Protein AF-A0AAW1HSN1-F1 (afdb_monomer)

Foldseek 3Di:
DFLLVCPVVLVPAPCVQLAADPVAGRSNPPPLRRGPDRVLLVVQLVVCPDDCCVVPVPDPPPPPPLPPDPRVNRRVSSVVSVVSSSVVVVVVVVD

pLDDT: mean 76.37, std 16.44, range [40.94, 95.12]

Organism: Popillia japonica (NCBI:txid7064)

Sequence (95 aa):
MKIGDLEMHCGNCNVVEFCGNPYGYCLCYDTRFADVEEDTYRRIAEGCKSTPHAACYGCEAADCECCDDDDDRLDNMCEQFADYVAEQLELLKND

Structure (mmCIF, N/CA/C/O backbone):
data_AF-A0AAW1HSN1-F1
#
_entry.id   AF-A0AAW1HSN1-F1
#
loop_
_atom_site.group_PDB
_atom_site.id
_atom_site.type_symbol
_atom_site.label_atom_id
_atom_site.label_alt_id
_atom_site.label_comp_id
_atom_site.label_asym_id
_atom_site.label_entity_id
_atom_site.label_seq_id
_atom_site.pdbx_PDB_ins_code
_atom_site.Cartn_x
_atom_site.Cartn_y
_atom_site.Cartn_z
_atom_site.occupancy
_atom_site.B_iso_or_equiv
_atom_site.auth_seq_id
_atom_site.auth_comp_id
_atom_site.auth_asym_id
_atom_site.auth_atom_id
_atom_site.pdbx_PDB_model_num
ATOM 1 N N . MET A 1 1 ? -10.114 -8.872 3.793 1.00 88.56 1 MET A N 1
ATOM 2 C CA . MET A 1 1 ? -9.059 -9.695 4.418 1.00 88.56 1 MET A CA 1
ATOM 3 C C . MET A 1 1 ? -7.974 -8.732 4.839 1.00 88.56 1 MET A C 1
ATOM 5 O O . MET A 1 1 ? -7.818 -7.693 4.199 1.00 88.56 1 MET A O 1
ATOM 9 N N . LYS A 1 2 ? -7.298 -9.012 5.952 1.00 94.38 2 LYS A N 1
ATOM 10 C CA . LYS A 1 2 ? -6.221 -8.145 6.415 1.00 94.38 2 LYS A CA 1
ATOM 11 C C . LYS A 1 2 ? -4.966 -8.392 5.599 1.00 94.38 2 LYS A C 1
ATOM 13 O O . LYS A 1 2 ? -4.678 -9.528 5.236 1.00 94.38 2 LYS A O 1
ATOM 18 N N . ILE A 1 3 ? -4.193 -7.339 5.368 1.00 93.19 3 ILE A N 1
ATOM 19 C CA . ILE A 1 3 ? -2.954 -7.430 4.593 1.00 93.19 3 ILE A CA 1
ATOM 20 C C . ILE A 1 3 ? -1.945 -8.384 5.246 1.00 93.19 3 ILE A C 1
ATOM 22 O O . ILE A 1 3 ? -1.290 -9.145 4.537 1.00 93.19 3 ILE A O 1
ATOM 26 N N . GLY A 1 4 ? -1.854 -8.403 6.580 1.00 91.44 4 GLY A N 1
ATOM 27 C CA . GLY A 1 4 ? -0.962 -9.319 7.299 1.00 91.44 4 GLY A CA 1
ATOM 28 C C . GLY A 1 4 ? -1.320 -10.801 7.136 1.00 91.44 4 GLY A C 1
ATOM 29 O O . GLY A 1 4 ? -0.435 -11.645 7.227 1.00 91.44 4 GLY A O 1
ATOM 30 N N . ASP A 1 5 ? -2.582 -11.119 6.829 1.00 93.06 5 ASP A N 1
ATOM 31 C CA . ASP A 1 5 ? -3.059 -12.499 6.655 1.00 93.06 5 ASP A CA 1
ATOM 32 C C . ASP A 1 5 ? -2.782 -13.048 5.241 1.00 93.06 5 ASP A C 1
ATOM 34 O O . ASP A 1 5 ? -3.038 -14.220 4.964 1.00 93.06 5 ASP A O 1
ATOM 38 N N . LEU A 1 6 ? -2.287 -12.209 4.322 1.00 89.31 6 LEU A N 1
ATOM 39 C CA . LEU A 1 6 ? -2.023 -12.613 2.942 1.00 89.31 6 LEU A CA 1
ATOM 40 C C . LEU A 1 6 ? -0.791 -13.508 2.812 1.00 89.31 6 LEU A C 1
ATOM 42 O O . LEU A 1 6 ? -0.772 -14.325 1.904 1.00 89.31 6 LEU A O 1
ATOM 46 N N . GLU A 1 7 ? 0.235 -13.345 3.652 1.00 86.69 7 GLU A N 1
ATOM 47 C CA . GLU A 1 7 ? 1.434 -14.208 3.715 1.00 86.69 7 GLU A CA 1
ATOM 48 C C . GLU A 1 7 ? 1.996 -14.666 2.340 1.00 86.69 7 GLU A C 1
ATOM 50 O O . GLU A 1 7 ? 2.281 -15.843 2.129 1.00 86.69 7 GLU A O 1
ATOM 55 N N . MET A 1 8 ? 2.159 -13.749 1.375 1.00 83.12 8 MET A N 1
ATOM 56 C CA . MET A 1 8 ? 2.620 -14.032 -0.005 1.00 83.12 8 MET A CA 1
ATOM 57 C C . MET A 1 8 ? 1.687 -14.910 -0.861 1.00 83.12 8 MET A C 1
ATOM 59 O O . MET A 1 8 ? 2.056 -15.371 -1.945 1.00 83.12 8 MET A O 1
ATOM 63 N N . HIS A 1 9 ? 0.431 -15.083 -0.459 1.00 83.62 9 HIS A N 1
ATOM 64 C CA . HIS A 1 9 ? -0.633 -15.666 -1.276 1.00 83.62 9 HIS A CA 1
ATOM 65 C C . HIS A 1 9 ? -1.191 -14.648 -2.294 1.00 83.62 9 HIS A C 1
ATOM 67 O O . HIS A 1 9 ? -2.403 -14.464 -2.422 1.00 83.62 9 HIS A O 1
ATOM 73 N N . CYS A 1 10 ? -0.303 -14.004 -3.066 1.00 78.88 10 CYS A N 1
ATOM 74 C CA . CYS A 1 10 ? -0.615 -12.873 -3.954 1.00 78.88 10 CYS A CA 1
ATOM 75 C C . CYS A 1 10 ? -1.667 -13.185 -5.031 1.00 78.88 10 CYS A C 1
ATOM 77 O O . CYS A 1 10 ? -2.360 -12.281 -5.484 1.00 78.88 10 CYS A O 1
ATOM 79 N N . GLY A 1 11 ? -1.846 -14.457 -5.410 1.00 77.25 11 GLY A N 1
ATOM 80 C CA . GLY A 1 11 ? -2.888 -14.881 -6.355 1.00 77.25 11 GLY A CA 1
ATOM 81 C C . GLY A 1 11 ? -4.329 -14.642 -5.878 1.00 77.25 11 GLY A C 1
ATOM 82 O O . GLY A 1 11 ? -5.247 -14.738 -6.687 1.00 77.25 11 GLY A O 1
ATOM 83 N N . ASN A 1 12 ? -4.520 -14.320 -4.594 1.00 80.81 12 ASN A N 1
ATOM 84 C CA . ASN A 1 12 ? -5.814 -14.004 -3.983 1.00 80.81 12 ASN A CA 1
ATOM 85 C C 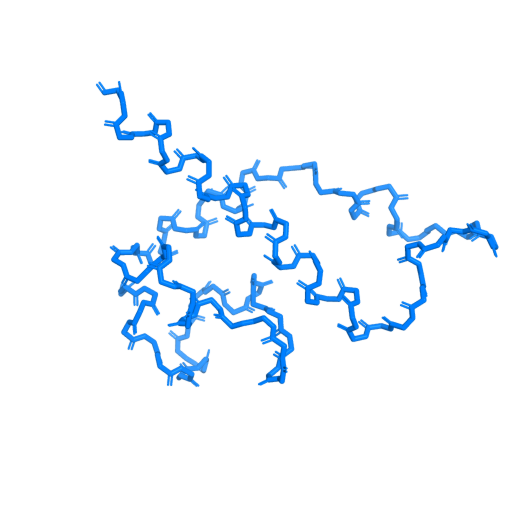. ASN A 1 12 ? -5.870 -12.579 -3.398 1.00 80.81 12 ASN A C 1
ATOM 87 O O . ASN A 1 12 ? -6.820 -12.255 -2.691 1.00 80.81 12 ASN A O 1
ATOM 91 N N . CYS A 1 13 ? -4.851 -11.757 -3.661 1.00 86.31 13 CYS A N 1
ATOM 92 C CA . CYS A 1 13 ? -4.697 -10.416 -3.106 1.00 86.31 13 CYS A CA 1
ATOM 93 C C . CYS A 1 13 ? -5.297 -9.357 -4.042 1.00 86.31 13 CYS A C 1
ATOM 95 O O . CYS A 1 13 ? -4.985 -9.321 -5.232 1.00 86.31 13 CYS A O 1
ATOM 97 N N . ASN A 1 14 ? -6.095 -8.443 -3.497 1.00 86.62 14 ASN A N 1
ATOM 98 C CA . ASN A 1 14 ? -6.689 -7.317 -4.219 1.00 86.62 14 ASN A CA 1
ATOM 99 C C . ASN A 1 14 ? -5.800 -6.063 -4.244 1.00 86.62 14 ASN A C 1
ATOM 101 O O . ASN A 1 14 ? -6.170 -5.079 -4.883 1.00 86.62 14 ASN A O 1
ATOM 105 N N . VAL A 1 15 ? -4.658 -6.086 -3.550 1.00 87.94 15 VAL A N 1
ATOM 106 C CA . VAL A 1 15 ? -3.683 -4.981 -3.471 1.00 87.94 15 VAL A CA 1
ATOM 107 C C . VAL A 1 15 ? -2.339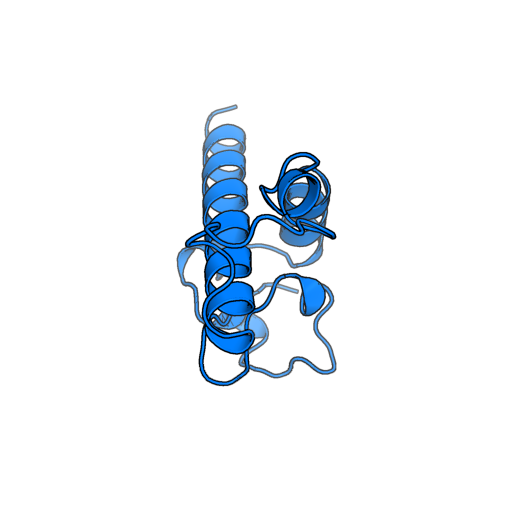 -5.318 -4.123 1.00 87.94 15 VAL A C 1
ATOM 109 O O . VAL A 1 15 ? -1.361 -4.605 -3.926 1.00 87.94 15 VAL A O 1
ATOM 112 N N . VAL A 1 16 ? -2.276 -6.391 -4.922 1.00 85.81 16 VAL A N 1
ATOM 113 C CA . VAL A 1 16 ? -1.038 -6.844 -5.586 1.00 85.81 16 VAL A CA 1
ATOM 114 C C . VAL A 1 16 ? -0.430 -5.777 -6.506 1.00 85.81 16 VAL A C 1
ATOM 116 O O . VAL A 1 16 ? 0.782 -5.722 -6.654 1.00 85.81 16 VAL A O 1
ATOM 119 N N . GLU A 1 17 ? -1.254 -4.887 -7.065 1.00 82.50 17 GLU A N 1
ATOM 120 C CA . GLU A 1 17 ? -0.825 -3.754 -7.902 1.00 82.50 17 GLU A CA 1
ATOM 121 C C . GLU A 1 17 ? -0.063 -2.658 -7.134 1.00 82.50 17 GLU A C 1
ATOM 123 O O . GLU A 1 17 ? 0.624 -1.845 -7.745 1.00 82.50 17 GLU A O 1
ATOM 128 N N . PHE A 1 18 ? -0.157 -2.653 -5.801 1.00 85.06 18 PHE A N 1
ATOM 129 C CA . PHE A 1 18 ? 0.574 -1.745 -4.911 1.00 85.06 18 PHE A CA 1
ATOM 130 C C . PHE A 1 18 ? 1.760 -2.434 -4.222 1.00 85.06 18 PHE A C 1
ATOM 132 O O . PHE A 1 18 ? 2.392 -1.848 -3.345 1.00 85.06 18 PHE A O 1
ATOM 139 N N . CYS A 1 19 ? 2.039 -3.683 -4.590 1.00 85.19 19 CYS A N 1
ATOM 140 C CA . CYS A 1 19 ? 3.160 -4.460 -4.092 1.00 85.19 19 CYS A CA 1
ATOM 141 C C . CYS A 1 19 ? 4.350 -4.323 -5.046 1.00 85.19 19 CYS A C 1
ATOM 143 O O . CYS A 1 19 ? 4.166 -4.231 -6.260 1.00 85.19 19 CYS A O 1
ATOM 145 N N . GLY A 1 20 ? 5.554 -4.318 -4.482 1.00 77.94 20 GLY A N 1
ATOM 146 C CA . GLY A 1 20 ? 6.794 -4.308 -5.239 1.00 77.94 20 GLY A CA 1
ATOM 147 C C . GLY A 1 20 ? 7.124 -5.681 -5.824 1.00 77.94 20 GLY A C 1
ATOM 148 O O . GLY A 1 20 ? 6.272 -6.569 -5.943 1.00 77.94 20 GLY A O 1
ATOM 149 N N . ASN A 1 21 ? 8.383 -5.866 -6.199 1.00 72.38 21 ASN A N 1
ATOM 150 C CA . ASN A 1 21 ? 8.860 -7.118 -6.763 1.00 72.38 21 ASN A CA 1
ATOM 151 C C . ASN A 1 21 ? 8.876 -8.244 -5.690 1.00 72.38 21 ASN A C 1
ATOM 153 O O . ASN A 1 21 ? 9.009 -7.966 -4.498 1.00 72.38 21 ASN A O 1
ATOM 157 N N . PRO A 1 22 ? 8.779 -9.537 -6.073 1.00 66.44 22 PRO A N 1
ATOM 158 C CA . PRO A 1 22 ? 8.813 -10.675 -5.137 1.00 66.44 22 PRO A CA 1
ATOM 159 C C . PRO A 1 22 ? 10.044 -10.773 -4.211 1.00 66.44 22 PRO A C 1
ATOM 161 O O . PRO A 1 22 ? 10.009 -11.500 -3.220 1.00 66.44 22 PRO A O 1
ATOM 164 N N . TYR A 1 23 ? 11.135 -10.093 -4.553 1.00 70.69 23 TYR A N 1
ATOM 165 C CA . TYR A 1 23 ? 12.390 -9.975 -3.807 1.00 70.69 23 TYR A CA 1
ATOM 166 C C . TYR A 1 23 ? 12.584 -8.590 -3.171 1.00 70.69 23 TYR A C 1
ATOM 168 O O . TYR A 1 23 ? 13.628 -8.348 -2.565 1.00 70.69 23 TYR A O 1
ATOM 176 N N . GLY A 1 24 ? 11.602 -7.704 -3.317 1.00 77.31 24 GLY A N 1
ATOM 177 C CA . GLY A 1 24 ? 11.619 -6.326 -2.855 1.00 77.31 24 GLY A CA 1
ATOM 178 C C . GLY A 1 24 ? 10.489 -6.036 -1.874 1.00 77.31 24 GLY A C 1
ATOM 179 O O . GLY A 1 24 ? 10.321 -6.739 -0.872 1.00 77.31 24 GLY A O 1
ATOM 180 N N . TYR A 1 25 ? 9.715 -4.986 -2.137 1.00 83.19 25 TYR A N 1
ATOM 181 C CA . TYR A 1 25 ? 8.699 -4.516 -1.205 1.00 83.19 25 TYR A CA 1
ATOM 182 C C . TYR A 1 25 ? 7.448 -5.405 -1.216 1.00 83.19 25 TYR A C 1
ATOM 184 O O . TYR A 1 25 ? 6.732 -5.504 -2.212 1.00 83.19 25 TYR A O 1
ATOM 192 N N . CYS A 1 26 ? 7.137 -6.010 -0.067 1.00 88.88 26 CYS A N 1
ATOM 193 C CA . CYS A 1 26 ? 5.971 -6.874 0.114 1.00 88.88 26 CYS A CA 1
ATOM 194 C C . CYS A 1 26 ? 5.013 -6.304 1.164 1.00 88.88 26 CYS A C 1
ATOM 196 O O . CYS A 1 26 ? 5.302 -6.345 2.361 1.00 88.88 26 CYS A O 1
ATOM 198 N N . LEU A 1 27 ? 3.830 -5.851 0.731 1.00 89.44 27 LEU A N 1
ATOM 199 C CA . LEU A 1 27 ? 2.821 -5.244 1.614 1.00 89.44 27 LEU A CA 1
ATOM 200 C C . LEU A 1 27 ? 2.436 -6.131 2.799 1.00 89.44 27 LEU A C 1
ATOM 202 O O . LEU A 1 27 ? 2.310 -5.651 3.921 1.00 89.44 27 LEU A O 1
ATOM 206 N N . CYS A 1 28 ? 2.281 -7.434 2.563 1.00 91.56 28 CYS A N 1
ATOM 207 C CA . CYS A 1 28 ? 1.902 -8.395 3.599 1.00 91.56 28 CYS A CA 1
ATOM 208 C C . CYS A 1 28 ? 2.970 -8.598 4.684 1.00 91.56 28 CYS A C 1
ATOM 210 O O . CYS A 1 28 ? 2.671 -9.169 5.729 1.00 91.56 28 CYS A O 1
ATOM 212 N N . TYR A 1 29 ? 4.202 -8.136 4.456 1.00 90.75 29 TYR A N 1
ATOM 213 C CA . TYR A 1 29 ? 5.283 -8.155 5.443 1.00 90.75 29 TYR A CA 1
ATOM 214 C C . TYR A 1 29 ? 5.534 -6.795 6.092 1.00 90.75 29 TYR A C 1
ATOM 216 O O . TYR A 1 29 ? 6.283 -6.704 7.067 1.00 90.75 29 TYR A O 1
ATOM 224 N N . ASP A 1 30 ? 4.867 -5.745 5.620 1.00 91.31 30 ASP A N 1
ATOM 225 C CA . ASP A 1 30 ? 4.920 -4.444 6.255 1.00 91.31 30 ASP A CA 1
ATOM 226 C C . ASP A 1 30 ? 3.979 -4.405 7.465 1.00 91.31 30 ASP A C 1
ATOM 228 O O . ASP A 1 30 ? 2.752 -4.307 7.366 1.00 91.31 30 ASP A O 1
ATOM 232 N N . THR A 1 31 ? 4.582 -4.470 8.651 1.00 93.00 31 THR A N 1
ATOM 233 C CA . THR A 1 31 ? 3.854 -4.484 9.928 1.00 93.00 3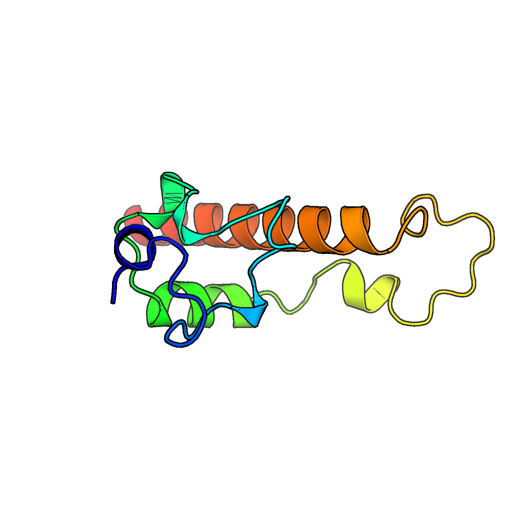1 THR A CA 1
ATOM 234 C C . THR A 1 31 ? 2.943 -3.274 10.150 1.00 93.00 31 THR A C 1
ATOM 236 O O . THR A 1 31 ? 2.005 -3.378 10.940 1.00 93.00 31 THR A O 1
ATOM 239 N N . ARG A 1 32 ? 3.147 -2.154 9.435 1.00 94.06 32 ARG A N 1
ATOM 240 C CA . ARG A 1 32 ? 2.253 -0.983 9.495 1.00 94.06 32 ARG A CA 1
ATOM 241 C C . ARG A 1 32 ? 0.842 -1.308 9.008 1.00 94.06 32 ARG A C 1
ATOM 243 O O . ARG A 1 32 ? -0.117 -0.690 9.471 1.00 94.06 32 ARG A O 1
ATOM 250 N N . PHE A 1 33 ? 0.711 -2.287 8.111 1.00 94.00 33 PHE A N 1
ATOM 251 C CA . PHE A 1 33 ? -0.555 -2.659 7.480 1.00 94.00 33 PHE A CA 1
ATOM 252 C C . PHE A 1 33 ? -1.096 -4.011 7.934 1.00 94.00 33 PHE A C 1
ATOM 254 O O . PHE A 1 33 ? -2.142 -4.424 7.444 1.00 94.00 33 PHE A O 1
ATOM 261 N N . ALA A 1 34 ? -0.452 -4.686 8.892 1.00 94.25 34 ALA A N 1
ATOM 262 C CA . ALA A 1 34 ? -0.836 -6.034 9.320 1.00 94.25 34 ALA A CA 1
ATOM 263 C C . ALA A 1 34 ? -2.334 -6.162 9.668 1.00 94.25 34 ALA A C 1
ATOM 265 O O . ALA A 1 34 ? -2.966 -7.151 9.310 1.00 94.25 34 ALA A O 1
ATOM 266 N N . ASP A 1 35 ? -2.915 -5.134 10.296 1.00 94.94 35 ASP A N 1
ATOM 267 C CA . ASP A 1 35 ? -4.328 -5.085 10.693 1.00 94.94 35 ASP A CA 1
ATOM 268 C C . ASP A 1 35 ? -5.252 -4.335 9.716 1.00 94.94 35 ASP A C 1
ATOM 270 O O . ASP A 1 35 ? -6.440 -4.162 9.998 1.00 94.94 35 ASP A O 1
ATOM 274 N N . VAL A 1 36 ? -4.730 -3.869 8.581 1.00 94.12 36 VAL A N 1
ATOM 275 C CA . VAL A 1 36 ? -5.480 -3.078 7.600 1.00 94.12 36 VAL A CA 1
ATOM 276 C C . VAL A 1 36 ? -6.193 -4.007 6.625 1.00 94.12 36 VAL A C 1
ATOM 278 O O . VAL A 1 36 ? -5.577 -4.885 6.026 1.00 94.12 36 VAL A O 1
ATOM 281 N N . GLU A 1 37 ? -7.497 -3.795 6.438 1.00 95.12 37 GLU A N 1
ATOM 282 C CA . GLU A 1 37 ? -8.265 -4.490 5.400 1.00 95.12 37 GLU A CA 1
ATOM 283 C C . GLU A 1 37 ? -7.783 -4.085 4.000 1.00 95.12 37 GLU A C 1
ATOM 285 O O . GLU A 1 37 ? -7.644 -2.893 3.714 1.00 95.12 37 GLU A O 1
ATOM 290 N N . GLU A 1 38 ? -7.614 -5.060 3.106 1.00 93.44 38 GLU A N 1
ATOM 291 C CA . GLU A 1 38 ? -7.195 -4.853 1.712 1.00 93.44 38 GLU A CA 1
ATOM 292 C C . GLU A 1 38 ? -8.010 -3.768 0.994 1.00 93.44 38 GLU A C 1
ATOM 294 O O . GLU A 1 38 ? -7.436 -2.886 0.360 1.00 93.44 38 GLU A O 1
ATOM 299 N N . ASP A 1 39 ? -9.340 -3.776 1.142 1.00 92.69 39 ASP A N 1
ATOM 300 C CA . ASP A 1 39 ? -10.220 -2.776 0.522 1.00 92.69 39 ASP A CA 1
ATOM 301 C C . ASP A 1 39 ? -9.963 -1.358 1.051 1.00 92.69 39 ASP A C 1
ATOM 303 O O . ASP A 1 39 ? -10.064 -0.378 0.309 1.00 92.69 39 ASP A O 1
ATOM 307 N N . THR A 1 40 ? -9.611 -1.235 2.336 1.00 93.06 40 THR A N 1
ATOM 308 C CA . THR A 1 40 ? -9.261 0.054 2.946 1.00 93.06 40 THR A CA 1
ATOM 309 C C . THR A 1 40 ? -7.950 0.564 2.370 1.00 93.06 40 THR A C 1
ATOM 311 O O . THR A 1 40 ? -7.889 1.713 1.934 1.00 93.06 40 THR A O 1
ATOM 314 N N . TYR A 1 41 ? -6.924 -0.291 2.321 1.00 93.44 41 TYR A N 1
ATOM 315 C CA . TYR A 1 41 ? -5.632 0.066 1.740 1.00 93.44 41 TYR A CA 1
ATOM 316 C C . TYR A 1 41 ? -5.791 0.493 0.281 1.00 93.44 41 TYR A C 1
ATOM 318 O O . TYR A 1 41 ? -5.391 1.598 -0.080 1.00 93.44 41 TYR A O 1
ATOM 326 N N . ARG A 1 42 ? -6.452 -0.341 -0.534 1.00 90.50 42 ARG A N 1
ATOM 327 C CA . ARG A 1 42 ? -6.736 -0.072 -1.948 1.00 90.50 42 ARG A CA 1
ATOM 328 C C . ARG A 1 42 ? -7.390 1.290 -2.138 1.00 90.50 42 ARG A C 1
ATOM 330 O O . ARG A 1 42 ? -6.920 2.093 -2.933 1.00 90.50 42 ARG A O 1
ATOM 337 N N . ARG A 1 43 ? -8.457 1.568 -1.385 1.00 90.44 43 ARG A N 1
ATOM 338 C CA . ARG A 1 43 ? -9.206 2.823 -1.502 1.00 90.44 43 ARG A CA 1
ATOM 339 C C . ARG A 1 43 ? -8.347 4.050 -1.198 1.00 90.44 43 ARG A C 1
ATOM 341 O O . ARG A 1 43 ? -8.525 5.082 -1.841 1.00 90.44 43 ARG A O 1
ATOM 348 N N . ILE A 1 44 ? -7.463 3.959 -0.206 1.00 90.50 44 ILE A N 1
ATOM 349 C CA . ILE A 1 44 ? -6.547 5.050 0.137 1.00 90.50 44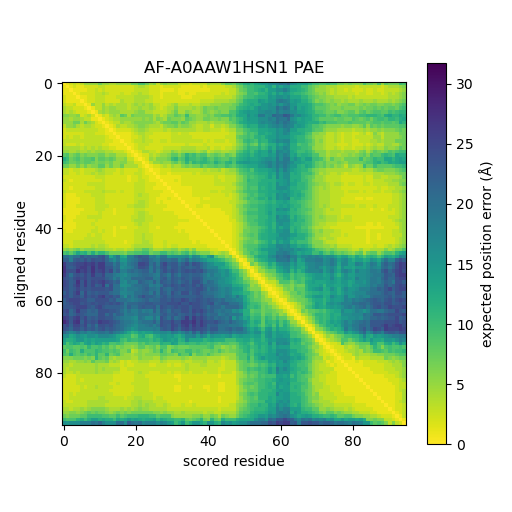 ILE A CA 1
ATOM 350 C C . ILE A 1 44 ? -5.485 5.188 -0.959 1.00 90.50 44 ILE A C 1
ATOM 352 O O . ILE A 1 44 ? -5.295 6.285 -1.475 1.00 90.50 44 ILE A O 1
ATOM 356 N N . ALA A 1 45 ? -4.861 4.084 -1.372 1.00 86.75 45 ALA A N 1
ATOM 357 C CA . ALA A 1 45 ? -3.828 4.069 -2.404 1.00 86.75 45 ALA A CA 1
ATOM 358 C C . ALA A 1 45 ? -4.329 4.632 -3.750 1.00 86.75 45 ALA A C 1
ATOM 360 O O . ALA A 1 45 ? -3.664 5.478 -4.343 1.00 86.75 45 ALA A O 1
ATOM 361 N N . GLU A 1 46 ? -5.542 4.273 -4.188 1.00 83.81 46 GLU A N 1
ATOM 362 C CA . GLU A 1 46 ? -6.201 4.837 -5.382 1.00 83.81 46 GLU A CA 1
ATOM 363 C C . GLU A 1 46 ? -6.482 6.352 -5.262 1.00 83.81 46 GLU A C 1
ATOM 365 O O . GLU A 1 46 ? -6.608 7.059 -6.266 1.00 83.81 46 GLU A O 1
ATOM 370 N N . GLY A 1 47 ? -6.575 6.874 -4.035 1.00 78.75 47 GLY A N 1
ATOM 371 C CA . GLY A 1 47 ? -6.702 8.303 -3.748 1.00 78.75 47 GLY A CA 1
ATOM 372 C C . GLY A 1 47 ? -5.422 9.101 -4.020 1.00 78.75 47 GLY A C 1
ATOM 373 O O . GLY A 1 47 ? -5.492 10.320 -4.218 1.00 78.75 47 GLY A O 1
ATOM 374 N N . CYS A 1 48 ? -4.271 8.430 -4.103 1.00 71.56 48 CYS A N 1
ATOM 375 C CA . CYS A 1 48 ? -2.980 9.030 -4.413 1.00 71.56 48 CYS A CA 1
ATOM 376 C C . CYS A 1 48 ? -2.888 9.368 -5.918 1.00 71.56 48 CYS A C 1
ATOM 378 O O . CYS A 1 48 ? -2.245 8.688 -6.711 1.00 71.56 48 CYS A O 1
ATOM 380 N N . LYS A 1 49 ? -3.566 10.445 -6.345 1.00 55.84 49 LYS A N 1
ATOM 381 C CA . LYS A 1 49 ? -3.564 10.931 -7.744 1.00 55.84 49 LYS A CA 1
ATOM 382 C C . LYS A 1 49 ? -2.251 11.589 -8.194 1.00 55.84 49 LYS A C 1
ATOM 384 O O . LYS A 1 49 ? -2.118 11.906 -9.374 1.00 55.84 49 LYS A O 1
ATOM 389 N N . SER A 1 50 ? -1.303 11.803 -7.285 1.00 53.22 50 SER A N 1
ATOM 390 C CA . SER A 1 50 ? -0.045 12.509 -7.548 1.00 53.22 50 SER A CA 1
ATOM 391 C C . SER A 1 50 ? 1.150 11.681 -7.099 1.00 53.22 50 SER A C 1
ATOM 393 O O . SER A 1 50 ? 1.935 12.111 -6.262 1.00 53.22 50 SER A O 1
ATOM 395 N N . THR A 1 51 ? 1.321 10.493 -7.665 1.00 48.78 51 THR A N 1
ATOM 396 C CA . THR A 1 51 ? 2.648 9.877 -7.652 1.00 48.78 51 THR A CA 1
ATOM 397 C C . THR A 1 51 ? 3.580 10.623 -8.612 1.00 48.78 51 THR A C 1
ATOM 399 O O . THR A 1 51 ? 3.125 11.033 -9.689 1.00 48.78 51 THR A O 1
ATOM 402 N N . PRO A 1 52 ? 4.892 10.701 -8.324 1.00 45.19 52 PRO A N 1
ATOM 403 C CA . PRO A 1 52 ? 5.927 11.133 -9.274 1.00 45.19 52 PRO A CA 1
ATOM 404 C C . PRO A 1 52 ? 5.851 10.431 -10.643 1.00 45.19 52 PRO A C 1
ATOM 406 O O . PRO A 1 52 ? 6.367 10.934 -11.637 1.00 45.19 52 PRO A O 1
ATOM 409 N N . HIS A 1 53 ? 5.140 9.302 -10.722 1.00 40.94 53 HIS A N 1
ATOM 410 C CA . HIS A 1 53 ? 4.778 8.599 -11.946 1.00 40.94 53 HIS A CA 1
ATOM 411 C C . HIS A 1 53 ? 4.143 9.502 -13.017 1.00 40.94 53 HIS A C 1
ATOM 413 O O . HIS A 1 53 ? 4.524 9.397 -14.172 1.00 40.94 53 HIS A O 1
ATOM 419 N N . ALA A 1 54 ? 3.261 10.452 -12.680 1.00 46.22 54 ALA A N 1
ATOM 420 C CA . ALA A 1 54 ? 2.700 11.356 -13.697 1.00 46.22 54 ALA A CA 1
ATOM 421 C C . ALA A 1 54 ? 3.756 12.303 -14.303 1.00 46.22 54 ALA A C 1
ATOM 423 O O . ALA A 1 54 ? 3.597 12.764 -15.430 1.00 46.22 54 ALA A O 1
ATOM 424 N N . ALA A 1 55 ? 4.837 12.578 -13.566 1.00 45.41 55 ALA A N 1
ATOM 425 C CA . ALA A 1 55 ? 5.964 13.375 -14.039 1.00 45.41 55 ALA A CA 1
ATOM 426 C C . ALA A 1 55 ? 7.035 12.531 -14.762 1.00 45.41 55 ALA A C 1
ATOM 428 O O . ALA A 1 55 ? 7.787 13.080 -15.561 1.00 45.41 55 ALA A O 1
ATOM 429 N N . CYS A 1 56 ? 7.101 11.214 -14.510 1.00 49.44 56 CYS A N 1
ATOM 430 C CA . CYS A 1 56 ? 8.134 10.316 -15.050 1.00 49.44 56 CYS A CA 1
ATOM 431 C C . CYS A 1 56 ? 7.642 9.270 -16.072 1.00 49.44 56 CYS A C 1
ATOM 433 O O . CYS A 1 56 ? 8.471 8.613 -16.704 1.00 49.44 56 CYS A O 1
ATOM 435 N N . TYR A 1 57 ? 6.333 9.072 -16.249 1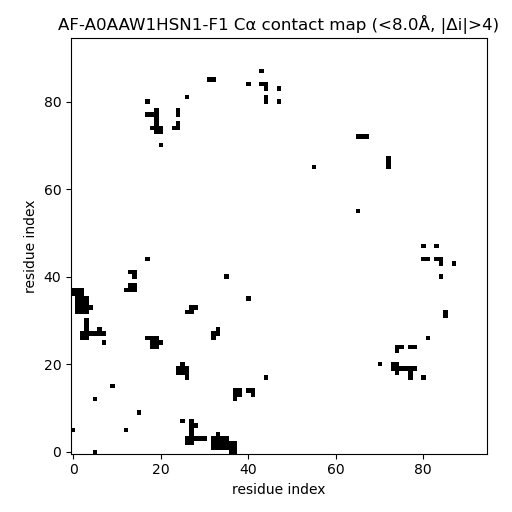.00 43.81 57 TYR A N 1
ATOM 436 C CA . TYR A 1 57 ? 5.776 8.176 -17.268 1.00 43.81 57 TYR A CA 1
ATOM 437 C C . TYR A 1 57 ? 5.903 8.842 -18.644 1.00 43.81 57 TYR A C 1
ATOM 439 O O . TYR A 1 57 ? 5.177 9.784 -18.955 1.00 43.81 57 TYR A O 1
ATOM 447 N N . GLY A 1 58 ? 6.868 8.387 -19.448 1.00 48.62 58 GLY A N 1
ATOM 448 C CA . GLY A 1 58 ? 7.233 9.029 -20.718 1.00 48.62 58 GLY A CA 1
ATOM 449 C C . GLY A 1 58 ? 8.242 10.177 -20.585 1.00 48.62 58 GLY A C 1
ATOM 450 O O . GLY A 1 58 ? 8.337 11.005 -21.487 1.00 48.62 58 GLY A O 1
ATOM 451 N N . CYS A 1 59 ? 8.983 10.254 -19.476 1.00 54.22 59 CYS A N 1
ATOM 452 C CA . CYS A 1 59 ? 10.079 11.209 -19.335 1.00 54.22 59 CYS A CA 1
ATOM 453 C C . CYS A 1 59 ? 11.275 10.776 -20.201 1.00 54.22 59 CYS A C 1
ATOM 455 O O . CYS A 1 59 ? 11.882 9.739 -19.957 1.00 54.22 59 CYS A O 1
ATOM 457 N N . GLU A 1 60 ? 11.604 11.578 -21.215 1.00 55.59 60 GLU A N 1
ATOM 458 C CA . GLU A 1 60 ? 12.754 11.377 -22.115 1.00 55.59 60 GLU A CA 1
ATOM 459 C C . GLU A 1 60 ? 14.018 12.115 -21.630 1.00 55.59 60 GLU A C 1
ATOM 461 O O . GLU A 1 60 ? 14.992 12.247 -22.374 1.00 55.59 60 GLU A O 1
ATOM 466 N N . ALA A 1 61 ? 14.002 12.661 -20.407 1.00 59.06 61 ALA A N 1
ATOM 467 C CA . ALA A 1 61 ? 15.139 13.392 -19.863 1.00 59.06 61 ALA A CA 1
ATOM 468 C C . ALA A 1 61 ? 16.309 12.428 -19.630 1.00 59.06 61 ALA A C 1
ATOM 470 O O . ALA A 1 61 ? 16.224 11.515 -18.810 1.00 59.06 61 ALA A O 1
ATOM 471 N N . ALA A 1 62 ? 17.401 12.649 -20.363 1.00 53.84 62 ALA A N 1
ATOM 472 C CA . ALA A 1 62 ? 18.598 11.810 -20.344 1.00 53.84 62 ALA A CA 1
ATOM 473 C C . ALA A 1 62 ? 19.353 11.821 -18.995 1.00 53.84 62 ALA A C 1
ATOM 475 O O . ALA A 1 62 ? 20.322 11.084 -18.842 1.00 53.84 62 ALA A O 1
ATOM 476 N N . ASP A 1 63 ? 18.931 12.664 -18.050 1.00 56.12 63 ASP A N 1
ATOM 477 C CA . ASP A 1 63 ? 19.539 12.934 -16.745 1.00 56.12 63 ASP A CA 1
ATOM 478 C C . ASP A 1 63 ? 18.564 12.771 -15.557 1.00 56.12 63 ASP A C 1
ATOM 480 O O . ASP A 1 63 ? 18.865 13.208 -14.448 1.00 56.12 63 ASP A O 1
ATOM 484 N N . CYS A 1 64 ? 17.396 12.142 -15.749 1.00 58.12 64 CYS A N 1
ATOM 485 C CA . CYS A 1 64 ? 16.528 11.766 -14.624 1.00 58.12 64 CYS A CA 1
ATOM 486 C C . CYS A 1 64 ? 17.165 10.598 -13.859 1.00 58.12 64 CYS A C 1
ATOM 488 O O . CYS A 1 64 ? 17.048 9.446 -14.263 1.00 58.12 64 CYS A O 1
ATOM 490 N N . GLU A 1 65 ? 17.774 10.909 -12.708 1.00 51.16 65 GLU A N 1
ATOM 491 C CA . GLU A 1 65 ? 18.300 9.949 -11.707 1.00 51.16 65 GLU A CA 1
ATOM 492 C C . GLU A 1 65 ? 17.227 8.956 -11.199 1.00 51.16 65 GLU A C 1
ATOM 494 O O . GLU A 1 65 ? 17.517 7.982 -10.519 1.00 51.16 65 GLU A O 1
ATOM 499 N N . CYS A 1 66 ? 15.963 9.204 -11.542 1.00 53.12 66 CYS A N 1
ATOM 500 C CA . CYS A 1 66 ? 14.786 8.385 -11.281 1.00 53.12 66 CYS A CA 1
ATOM 501 C C . CYS A 1 66 ? 14.586 7.207 -12.268 1.00 53.12 66 CYS A C 1
ATOM 503 O O . CYS A 1 66 ? 13.593 6.477 -12.159 1.00 53.12 66 CYS A O 1
ATOM 505 N N . CYS A 1 67 ? 15.463 7.055 -13.267 1.00 49.25 67 CYS A N 1
ATOM 506 C CA . CYS A 1 67 ? 15.350 6.067 -14.349 1.00 49.25 67 CYS A CA 1
ATOM 507 C C . CYS A 1 67 ? 16.414 4.956 -14.325 1.00 49.25 67 CYS A C 1
ATOM 509 O O . CYS A 1 67 ? 16.445 4.165 -15.267 1.00 49.25 67 CYS A O 1
ATOM 511 N N . ASP A 1 68 ? 17.262 4.876 -13.299 1.00 48.19 68 ASP A N 1
ATOM 512 C CA . ASP A 1 68 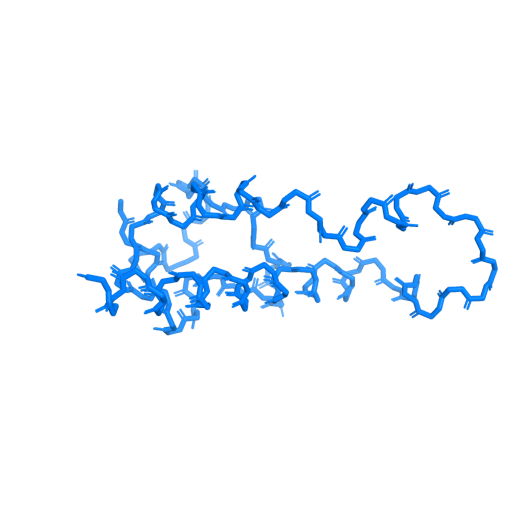? 18.240 3.791 -13.193 1.00 48.19 68 ASP A CA 1
ATOM 513 C C . ASP A 1 68 ? 17.579 2.524 -12.601 1.00 48.19 68 ASP A C 1
ATOM 515 O O . ASP A 1 68 ? 17.056 2.548 -11.490 1.00 48.19 68 ASP A O 1
ATOM 519 N N . ASP A 1 69 ? 17.581 1.456 -13.411 1.00 52.28 69 ASP A N 1
ATOM 520 C CA . ASP A 1 69 ? 17.125 0.070 -13.194 1.00 52.28 69 ASP A CA 1
ATOM 521 C C . ASP A 1 69 ? 15.623 -0.167 -12.862 1.00 52.28 69 ASP A C 1
ATOM 523 O O . ASP A 1 69 ? 15.087 0.194 -11.816 1.00 52.28 69 ASP A O 1
ATOM 527 N N . ASP A 1 70 ? 14.922 -0.839 -13.791 1.00 57.19 70 ASP A N 1
ATOM 528 C CA . ASP A 1 70 ? 13.461 -1.062 -13.789 1.00 57.19 70 ASP A CA 1
ATOM 529 C C . ASP A 1 70 ? 12.905 -1.763 -12.526 1.00 57.19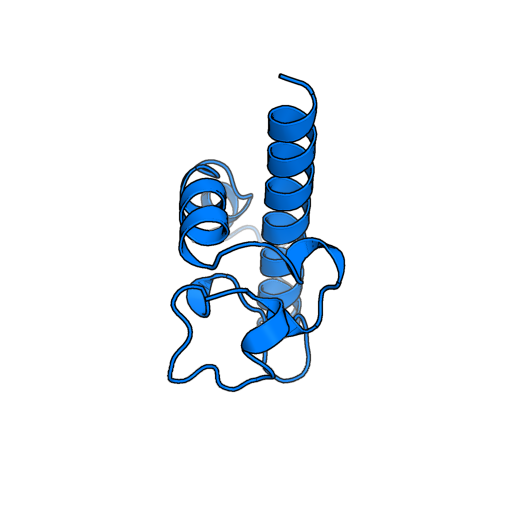 70 A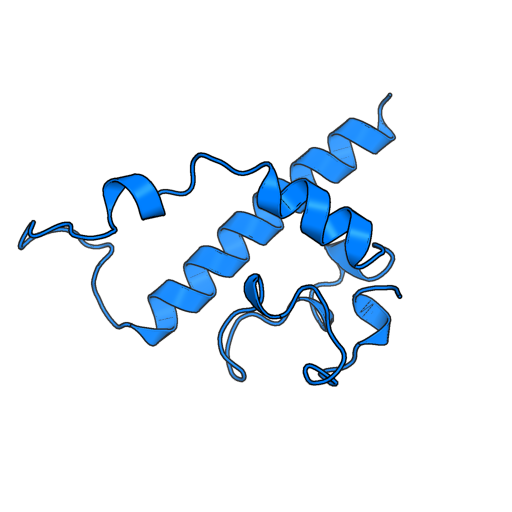SP A C 1
ATOM 531 O O . ASP A 1 70 ? 11.757 -1.508 -12.152 1.00 57.19 70 ASP A O 1
ATOM 535 N N . ASP A 1 71 ? 13.687 -2.623 -11.862 1.00 55.34 71 ASP A N 1
ATOM 536 C CA . ASP A 1 71 ? 13.235 -3.374 -10.676 1.00 55.34 71 ASP A CA 1
ATOM 537 C C . ASP A 1 71 ? 13.252 -2.513 -9.396 1.00 55.34 71 ASP A C 1
ATOM 539 O O . ASP A 1 71 ? 12.257 -2.479 -8.665 1.00 55.34 71 ASP A O 1
ATOM 543 N N . ASP A 1 72 ? 14.315 -1.734 -9.162 1.00 59.84 72 ASP A N 1
ATOM 544 C CA . ASP A 1 72 ? 14.428 -0.857 -7.983 1.00 59.84 72 ASP A CA 1
ATOM 545 C C . ASP A 1 72 ? 13.401 0.290 -8.032 1.00 59.84 72 ASP A C 1
ATOM 547 O O . ASP A 1 72 ? 12.908 0.766 -7.002 1.00 59.84 72 ASP A O 1
ATOM 551 N N . ARG A 1 73 ? 13.008 0.709 -9.243 1.00 64.38 73 ARG A N 1
ATOM 552 C CA . ARG A 1 73 ? 11.961 1.715 -9.462 1.00 64.38 73 ARG A CA 1
ATOM 553 C C . ARG A 1 73 ? 10.584 1.246 -8.991 1.00 64.38 73 ARG A C 1
ATOM 555 O O . ARG A 1 73 ? 9.812 2.063 -8.480 1.00 64.38 73 ARG A O 1
ATOM 562 N N . LEU A 1 74 ? 10.253 -0.032 -9.188 1.00 63.25 74 LEU A N 1
ATOM 563 C CA . LEU A 1 74 ? 8.952 -0.578 -8.798 1.00 63.25 74 LEU A CA 1
ATOM 564 C C . LEU A 1 74 ? 8.835 -0.653 -7.272 1.00 63.25 74 LEU A C 1
ATOM 566 O O . LEU A 1 74 ? 7.837 -0.210 -6.707 1.00 63.25 74 LEU A O 1
ATOM 570 N N . ASP A 1 75 ? 9.889 -1.133 -6.611 1.00 66.62 75 ASP A N 1
ATOM 571 C CA . ASP A 1 75 ? 9.951 -1.233 -5.152 1.00 66.62 75 ASP A CA 1
ATOM 572 C C . ASP A 1 75 ? 9.900 0.146 -4.484 1.00 66.62 75 ASP A C 1
ATOM 574 O O . ASP A 1 75 ? 9.078 0.370 -3.593 1.00 66.62 75 ASP A O 1
ATOM 578 N N . ASN A 1 76 ? 10.674 1.114 -4.985 1.00 70.25 76 ASN A N 1
ATOM 579 C CA . ASN A 1 76 ? 10.663 2.486 -4.473 1.00 70.25 76 ASN A CA 1
ATOM 580 C C . ASN A 1 76 ? 9.275 3.146 -4.597 1.00 70.25 76 ASN A C 1
ATOM 582 O O . ASN A 1 76 ? 8.825 3.868 -3.706 1.00 70.25 76 ASN A O 1
ATOM 586 N N . MET A 1 77 ? 8.559 2.879 -5.692 1.00 74.50 77 MET A N 1
ATOM 587 C CA . MET A 1 77 ? 7.199 3.379 -5.886 1.00 74.50 77 MET A CA 1
ATOM 588 C C . MET A 1 77 ? 6.223 2.776 -4.869 1.00 74.50 77 MET A C 1
ATOM 590 O O . MET A 1 77 ? 5.400 3.498 -4.302 1.00 74.50 77 MET A O 1
ATOM 594 N N . CYS A 1 78 ? 6.300 1.469 -4.634 1.00 80.12 78 CYS A N 1
ATOM 595 C CA . CYS A 1 78 ? 5.427 0.788 -3.684 1.00 80.12 78 CYS A CA 1
ATOM 596 C C . CYS A 1 78 ? 5.681 1.237 -2.241 1.00 80.12 78 CYS A C 1
ATOM 598 O O . CYS A 1 78 ? 4.722 1.434 -1.494 1.00 80.12 78 CYS A O 1
ATOM 600 N N . GLU A 1 79 ? 6.936 1.509 -1.881 1.00 81.31 79 GLU A N 1
ATOM 601 C CA . GLU A 1 79 ? 7.287 2.129 -0.600 1.00 81.31 79 GLU A CA 1
ATOM 602 C C . GLU A 1 79 ? 6.671 3.530 -0.444 1.00 81.31 79 GLU A C 1
ATOM 604 O O . GLU A 1 79 ? 6.078 3.828 0.592 1.00 81.31 79 GLU A O 1
ATOM 609 N N . GLN A 1 80 ? 6.702 4.370 -1.485 1.00 80.00 80 GLN A N 1
ATOM 610 C CA . GLN A 1 80 ? 6.055 5.691 -1.445 1.00 80.00 80 GLN A CA 1
ATOM 611 C C . GLN A 1 80 ? 4.529 5.599 -1.277 1.00 80.00 80 GLN A C 1
ATOM 613 O O . GLN A 1 80 ? 3.933 6.390 -0.541 1.00 80.00 80 GLN A O 1
ATOM 618 N N . PHE A 1 81 ? 3.876 4.641 -1.945 1.00 83.25 81 PHE A N 1
ATOM 619 C CA . PHE A 1 81 ? 2.446 4.390 -1.741 1.00 83.25 81 PHE A CA 1
ATOM 620 C C . PHE A 1 81 ? 2.156 3.949 -0.309 1.00 83.25 81 PHE A C 1
ATOM 622 O O . PHE A 1 81 ? 1.209 4.446 0.302 1.00 83.25 81 PHE A O 1
ATOM 629 N N . ALA A 1 82 ? 2.973 3.045 0.225 1.00 87.50 82 ALA A N 1
ATOM 630 C CA . ALA A 1 82 ? 2.863 2.583 1.595 1.00 87.50 82 ALA A CA 1
ATOM 631 C C . ALA A 1 82 ? 2.983 3.743 2.591 1.00 87.50 82 ALA A C 1
ATOM 633 O O . ALA A 1 82 ? 2.126 3.895 3.460 1.00 87.50 82 ALA A O 1
ATOM 634 N N . ASP A 1 83 ? 3.977 4.614 2.430 1.00 88.19 83 ASP A N 1
ATOM 635 C CA . ASP A 1 83 ? 4.154 5.786 3.292 1.00 88.19 83 ASP A CA 1
ATOM 636 C C . ASP A 1 83 ? 2.932 6.713 3.270 1.00 88.19 83 ASP A C 1
ATOM 638 O O . ASP A 1 83 ? 2.423 7.089 4.329 1.00 88.19 83 ASP A O 1
ATOM 642 N N . TYR A 1 84 ? 2.395 7.007 2.082 1.00 87.50 84 TYR A N 1
ATOM 643 C CA . TYR A 1 84 ? 1.166 7.791 1.950 1.00 87.50 84 TYR A CA 1
ATOM 644 C C . TYR A 1 84 ? -0.018 7.126 2.663 1.00 87.50 84 TYR A C 1
ATOM 646 O O . TYR A 1 84 ? -0.743 7.779 3.416 1.00 87.50 84 TYR A O 1
ATOM 654 N N . VAL A 1 85 ? -0.228 5.822 2.455 1.00 89.00 85 VAL A N 1
ATOM 655 C CA . VAL A 1 85 ? -1.339 5.100 3.090 1.00 89.00 85 VAL A CA 1
ATOM 656 C C . VAL A 1 85 ? -1.187 5.093 4.611 1.00 89.00 85 VAL A C 1
ATOM 658 O O . VAL A 1 85 ? -2.176 5.293 5.319 1.00 89.00 85 VAL A O 1
ATOM 661 N N . ALA A 1 86 ? 0.032 4.913 5.121 1.00 91.00 86 ALA A N 1
ATOM 662 C CA . ALA A 1 86 ? 0.316 4.980 6.549 1.00 91.00 86 ALA A CA 1
ATOM 663 C C . ALA A 1 86 ? -0.064 6.350 7.134 1.00 91.00 86 ALA A C 1
ATOM 665 O O . ALA A 1 86 ? -0.784 6.395 8.132 1.00 91.00 86 ALA A O 1
ATOM 666 N N . GLU A 1 87 ? 0.321 7.449 6.478 1.00 90.44 87 GLU A N 1
ATOM 667 C CA . GLU A 1 87 ? -0.043 8.809 6.895 1.00 90.44 87 GLU A CA 1
ATOM 668 C C . GLU A 1 87 ? -1.569 9.011 6.925 1.00 90.44 87 GLU A C 1
ATOM 670 O O . GLU A 1 87 ? -2.124 9.491 7.915 1.00 90.44 87 GLU A O 1
ATOM 675 N N . GLN A 1 88 ? -2.285 8.590 5.876 1.00 89.00 88 GLN A N 1
ATOM 676 C CA . GLN A 1 88 ? -3.747 8.726 5.827 1.00 89.00 88 GLN A CA 1
ATOM 677 C C . GLN A 1 88 ? -4.452 7.904 6.916 1.00 89.00 88 GLN A C 1
ATOM 679 O O . GLN A 1 88 ? -5.444 8.352 7.494 1.00 89.00 88 GLN A O 1
ATOM 684 N N . LEU A 1 89 ? -3.943 6.709 7.229 1.00 90.88 89 LEU A N 1
ATOM 685 C CA . LEU A 1 89 ? -4.469 5.885 8.317 1.00 90.88 89 LEU A CA 1
ATOM 686 C C . LEU A 1 89 ? -4.246 6.527 9.689 1.00 90.88 89 LEU A C 1
ATOM 688 O O . LEU A 1 89 ? -5.085 6.363 10.573 1.00 90.88 89 LEU A O 1
ATOM 692 N N . GLU A 1 90 ? -3.140 7.242 9.892 1.00 91.12 90 GLU A N 1
ATOM 693 C CA . GLU A 1 90 ? -2.914 8.008 11.121 1.00 91.12 90 GLU A CA 1
ATOM 694 C C . GLU A 1 90 ? -3.875 9.190 11.242 1.00 91.12 90 GLU A C 1
ATOM 696 O O . GLU A 1 90 ? -4.432 9.405 12.318 1.00 91.12 90 GLU A O 1
ATOM 701 N N . LEU A 1 91 ? -4.138 9.914 10.152 1.00 88.00 91 LEU A N 1
ATOM 702 C CA . LEU A 1 91 ? -5.123 10.999 10.144 1.00 88.00 91 LEU A CA 1
ATOM 703 C C . LEU A 1 91 ? -6.522 10.487 10.519 1.00 88.00 91 LEU A C 1
ATOM 705 O O . LEU A 1 91 ? -7.157 11.047 11.406 1.00 88.00 91 LEU A O 1
ATOM 709 N N . LEU A 1 92 ? -6.950 9.360 9.941 1.00 85.25 92 LEU A N 1
ATOM 710 C CA . LEU A 1 92 ? -8.247 8.734 10.234 1.00 85.25 92 LEU A CA 1
ATOM 711 C C . LEU A 1 92 ? -8.399 8.238 11.682 1.00 85.25 92 LEU A C 1
ATOM 713 O O . LEU A 1 92 ? -9.522 8.068 12.145 1.00 85.25 92 LEU A O 1
ATOM 717 N N . LYS A 1 93 ? -7.299 7.962 12.393 1.00 82.19 93 LYS A N 1
ATOM 718 C CA . LYS A 1 93 ? -7.328 7.549 13.811 1.00 82.19 93 LYS A CA 1
ATOM 719 C C . LYS A 1 93 ? -7.484 8.729 14.775 1.00 82.19 93 LYS A C 1
ATOM 721 O O . LYS A 1 93 ? -7.764 8.499 15.949 1.00 82.19 93 LYS A O 1
ATOM 726 N N . ASN A 1 94 ? -7.234 9.951 14.305 1.00 71.81 94 ASN A N 1
ATOM 727 C CA . ASN A 1 94 ? -7.253 11.174 15.109 1.00 71.81 94 ASN A CA 1
ATOM 728 C C . ASN A 1 94 ? -8.534 12.018 14.919 1.00 71.81 94 ASN A C 1
ATOM 730 O O . ASN A 1 94 ? -8.663 13.048 15.582 1.00 71.81 94 ASN A O 1
ATOM 734 N N . ASP A 1 95 ? -9.456 11.581 14.054 1.00 54.56 95 ASP A N 1
ATOM 735 C CA . ASP A 1 95 ? -10.828 12.098 13.879 1.00 54.56 95 ASP A CA 1
ATOM 736 C C . ASP A 1 95 ? -11.844 11.292 14.717 1.00 54.56 95 ASP A C 1
ATOM 738 O O . ASP A 1 95 ? -12.781 11.910 15.280 1.00 54.56 95 ASP A O 1
#

Mean predicted aligned error: 8.63 Å

Radius of gyration: 14.26 Å; Cα contacts (8 Å, |Δi|>4): 91; chains: 1; bounding box: 30×29×37 Å

Secondary structure (DSSP, 8-state):
-BGGGGTT-GGG-TTGGG---TTS--GGG-GGGTT-BHHHHHHHHHH----THHHHTT---TT-GGGS-HHHHHHHHHHHHHHHHHHHHHHHH--

Solvent-accessible surface area (backbone atoms only — not comparable to full-atom values): 5729 Å² total; per-residue (Å²): 102,37,32,36,76,42,73,83,49,54,96,77,47,92,46,54,91,59,36,27,47,100,90,58,39,51,58,39,74,37,74,91,36,32,85,37,40,39,68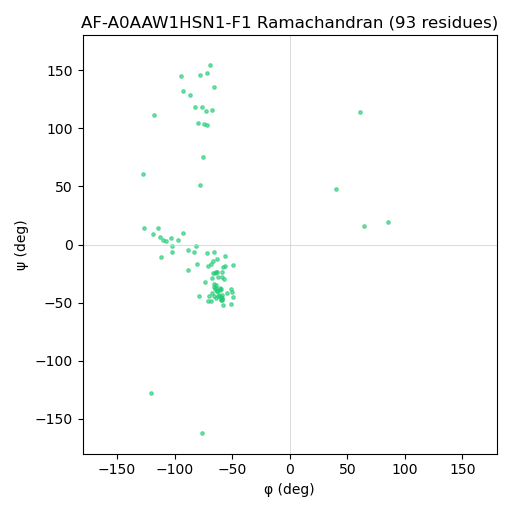,57,51,41,56,48,48,72,63,59,84,78,51,71,56,79,74,53,69,86,57,80,63,94,78,54,83,84,68,72,55,80,67,62,49,44,20,56,50,24,50,54,46,49,54,53,40,51,52,53,55,53,54,65,72,76,112